Protein AF-A0AAV5R454-F1 (afdb_monomer_lite)

Radius of gyration: 36.08 Å; chains: 1; bounding box: 56×57×109 Å

Organism: Pichia kluyveri (NCBI:txid36015)

InterPro domains:
  IPR019189 Large ribosomal subunit protein mL41 [PF09809] (35-129)
  IPR019189 Large ribosomal subunit protein mL41 [PTHR21338] (29-99)

Secondary structure (DSSP, 8-state):
------------TTTTSSSTT--S-----SSSS-S---------TTSS-TT-----S---SSEE-TTSPEEP-GGGS---PPPS----S--SS--TTSPPP----TTSS-TT-HHHHHHHHHHHHHH-S------------

pLDDT: mean 87.02, std 16.36, range [26.8, 97.81]

Structure (mmCIF, N/CA/C/O backbone):
data_AF-A0AAV5R454-F1
#
_entry.id   AF-A0AAV5R454-F1
#
loop_
_atom_site.group_PDB
_atom_site.id
_atom_site.type_symbol
_atom_site.label_atom_id
_atom_site.label_alt_id
_atom_site.label_comp_id
_atom_site.label_asym_id
_atom_site.label_entity_id
_atom_site.label_seq_id
_atom_site.pdbx_PDB_ins_code
_atom_site.Cartn_x
_atom_site.Cartn_y
_atom_site.Cartn_z
_atom_site.occupancy
_atom_site.B_iso_or_equiv
_atom_site.auth_seq_id
_atom_site.auth_comp_id
_atom_site.auth_asym_id
_atom_site.auth_atom_id
_atom_site.pdbx_PDB_model_num
ATOM 1 N N . MET A 1 1 ? -8.915 22.438 -71.520 1.00 47.12 1 MET A N 1
ATOM 2 C CA . MET A 1 1 ? -8.268 21.588 -70.496 1.00 47.12 1 MET A CA 1
ATOM 3 C C . MET A 1 1 ? -7.492 22.507 -69.566 1.00 47.12 1 MET A C 1
ATOM 5 O O . MET A 1 1 ? -6.491 23.062 -69.993 1.00 47.12 1 MET A O 1
ATOM 9 N N . ASN A 1 2 ? -7.999 22.762 -68.356 1.00 47.75 2 ASN A N 1
ATOM 10 C CA . ASN A 1 2 ? -7.338 23.656 -67.401 1.00 47.75 2 ASN A CA 1
ATOM 11 C C . ASN A 1 2 ? -6.203 22.910 -66.694 1.00 47.75 2 ASN A C 1
ATOM 13 O O . ASN A 1 2 ? -6.445 21.946 -65.972 1.00 47.75 2 ASN A O 1
ATOM 17 N N . THR A 1 3 ? -4.970 23.362 -66.900 1.00 53.91 3 THR A N 1
ATOM 18 C CA . THR A 1 3 ? -3.789 22.878 -66.185 1.00 53.91 3 THR A CA 1
ATOM 19 C C . THR A 1 3 ? -3.797 23.441 -64.766 1.00 53.91 3 THR A C 1
ATOM 21 O O . THR A 1 3 ? 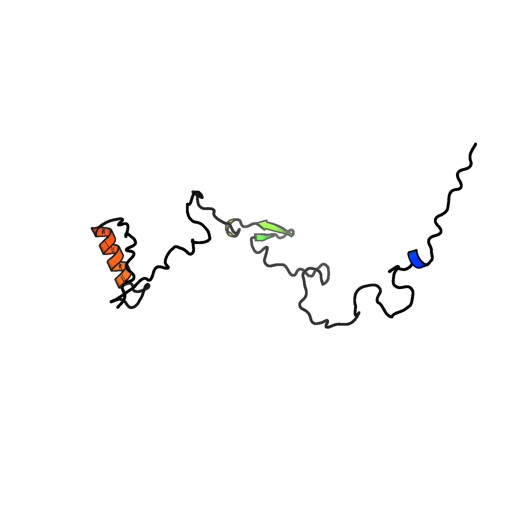-3.547 24.628 -64.555 1.00 53.91 3 THR A O 1
ATOM 24 N N . VAL A 1 4 ? -4.107 22.596 -63.783 1.00 60.06 4 VAL A N 1
ATOM 25 C CA . VAL A 1 4 ? -3.977 22.935 -62.363 1.00 60.06 4 VAL A CA 1
ATOM 26 C C . VAL A 1 4 ? -2.487 23.058 -62.049 1.00 60.06 4 VAL A C 1
ATOM 28 O O . VAL A 1 4 ? -1.762 22.066 -62.045 1.00 60.06 4 VAL A O 1
ATOM 31 N N . ALA A 1 5 ? -2.014 24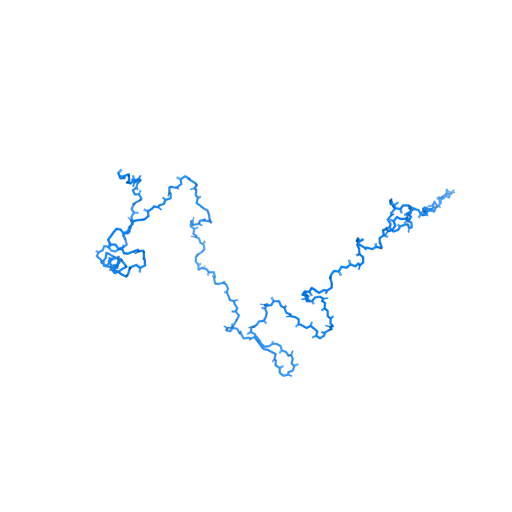.281 -61.811 1.00 63.97 5 ALA A N 1
ATOM 32 C CA . ALA A 1 5 ? -0.660 24.514 -61.330 1.00 63.97 5 ALA A CA 1
ATOM 33 C C . ALA A 1 5 ? -0.525 23.905 -59.927 1.00 63.97 5 ALA A C 1
ATOM 35 O O . ALA A 1 5 ? -1.077 24.426 -58.954 1.00 63.97 5 ALA A O 1
ATOM 36 N N . VAL A 1 6 ? 0.198 22.789 -59.824 1.00 63.59 6 VAL A N 1
ATOM 37 C CA . VAL A 1 6 ? 0.586 22.196 -58.543 1.00 63.59 6 VAL A CA 1
ATOM 38 C C . VAL A 1 6 ? 1.509 23.196 -57.850 1.00 63.59 6 VAL A C 1
ATOM 40 O O . VAL A 1 6 ? 2.687 23.318 -58.181 1.00 63.59 6 VAL A O 1
ATOM 43 N N . ARG A 1 7 ? 0.970 23.975 -56.907 1.00 59.34 7 ARG A N 1
ATOM 44 C CA . ARG A 1 7 ? 1.789 24.828 -56.044 1.00 59.34 7 ARG A CA 1
ATOM 45 C C . ARG A 1 7 ? 2.565 23.908 -55.115 1.00 59.34 7 ARG A C 1
ATOM 47 O O . ARG A 1 7 ? 2.027 23.431 -54.119 1.00 59.34 7 ARG A O 1
ATOM 54 N N . HIS A 1 8 ? 3.827 23.651 -55.438 1.00 56.84 8 HIS A N 1
ATOM 55 C CA . HIS A 1 8 ? 4.759 23.111 -54.463 1.00 56.84 8 HIS A CA 1
ATOM 56 C C . HIS A 1 8 ? 4.788 24.093 -53.287 1.00 56.84 8 HIS A C 1
ATOM 58 O O . HIS A 1 8 ? 5.254 25.228 -53.422 1.00 56.84 8 HIS A O 1
ATOM 64 N N . PHE A 1 9 ? 4.215 23.694 -52.149 1.00 61.44 9 PHE A N 1
ATOM 65 C CA . PHE A 1 9 ? 4.430 24.375 -50.881 1.00 61.44 9 PHE A CA 1
ATOM 66 C C . PHE A 1 9 ? 5.925 24.266 -50.599 1.00 61.44 9 PHE A C 1
ATOM 68 O O . PHE A 1 9 ? 6.406 23.246 -50.114 1.00 61.44 9 PHE A O 1
ATOM 75 N N . HIS A 1 10 ? 6.676 25.290 -50.994 1.00 58.34 10 HIS A N 1
ATOM 76 C CA . HIS A 1 10 ? 8.080 25.403 -50.658 1.00 58.34 10 HIS A CA 1
ATOM 77 C C . HIS A 1 10 ? 8.120 25.506 -49.136 1.00 58.34 10 HIS A C 1
ATOM 79 O O . HIS A 1 10 ? 7.691 26.512 -48.570 1.00 58.34 10 HIS A O 1
ATOM 85 N N . SER A 1 11 ? 8.544 24.432 -48.469 1.00 66.94 11 SER A N 1
ATOM 86 C CA . SER A 1 11 ? 8.798 24.427 -47.035 1.00 66.94 11 SER A CA 1
ATOM 87 C C . SER A 1 11 ? 9.740 25.588 -46.745 1.00 66.94 11 SER A C 1
ATOM 89 O O . SER A 1 11 ? 10.906 25.558 -47.144 1.00 66.94 11 SER A O 1
ATOM 91 N N . THR A 1 12 ? 9.232 26.652 -46.124 1.00 73.50 12 THR A N 1
ATOM 92 C CA . THR A 1 12 ? 10.075 27.787 -45.754 1.00 73.50 12 THR A CA 1
ATOM 93 C C . THR A 1 12 ? 11.168 27.264 -44.821 1.00 73.50 12 THR A C 1
ATOM 95 O O . THR A 1 12 ? 10.913 26.331 -44.050 1.00 73.50 12 THR A O 1
ATOM 98 N N . PRO A 1 13 ? 12.386 27.828 -44.835 1.00 76.44 13 PRO A N 1
ATOM 99 C CA . PRO A 1 13 ? 13.473 27.357 -43.972 1.00 76.44 13 PRO A CA 1
ATOM 100 C C . PRO A 1 13 ? 13.076 27.332 -42.484 1.00 76.44 13 PRO A C 1
ATOM 102 O O . PRO A 1 13 ? 13.593 26.528 -41.715 1.00 76.44 13 PRO A O 1
ATOM 105 N N . GLN A 1 14 ? 12.084 28.139 -42.091 1.00 80.00 14 GLN A N 1
ATOM 106 C CA . GLN A 1 14 ? 11.481 28.139 -40.761 1.00 80.00 14 GLN A CA 1
ATOM 107 C C . GLN A 1 14 ? 10.748 26.832 -40.397 1.00 80.00 14 GLN A C 1
ATOM 109 O O . GLN A 1 14 ? 10.766 26.436 -39.235 1.00 80.00 14 GLN A O 1
ATOM 114 N N . THR A 1 15 ? 10.134 26.138 -41.361 1.00 80.25 15 THR A N 1
ATOM 115 C CA . THR A 1 15 ? 9.449 24.846 -41.132 1.00 80.25 15 THR A CA 1
ATOM 116 C C . THR A 1 15 ? 10.416 23.681 -40.924 1.00 80.25 15 THR A C 1
ATOM 118 O O . THR A 1 15 ? 10.052 22.689 -40.300 1.00 80.25 15 THR A O 1
ATOM 121 N N . LEU A 1 16 ? 11.663 23.821 -41.389 1.00 85.00 16 LEU A N 1
ATOM 122 C CA . LEU A 1 16 ? 12.740 22.853 -41.159 1.00 85.00 16 LEU A CA 1
ATOM 123 C C . LEU A 1 16 ? 13.391 23.019 -39.776 1.00 85.00 16 LEU A C 1
ATOM 125 O O . LEU A 1 16 ? 14.136 22.144 -39.328 1.00 85.00 16 LEU A O 1
ATOM 129 N N . LEU A 1 17 ? 13.126 24.131 -39.078 1.00 89.69 17 LEU A N 1
ATOM 130 C CA . LEU A 1 17 ? 13.608 24.329 -37.716 1.00 89.69 17 LEU A CA 1
ATOM 131 C C . LEU A 1 17 ? 12.894 23.365 -36.774 1.00 89.69 17 LEU A C 1
ATOM 133 O O . LEU A 1 17 ? 11.670 23.253 -36.772 1.00 89.69 17 LEU A O 1
ATOM 137 N N . ARG A 1 18 ? 13.655 22.746 -35.866 1.00 88.38 18 ARG A N 1
ATOM 138 C CA . ARG A 1 18 ? 13.084 21.856 -34.847 1.00 88.38 18 ARG A CA 1
ATOM 139 C C . ARG A 1 18 ? 12.013 22.536 -33.987 1.00 88.38 18 ARG A C 1
ATOM 141 O O . ARG A 1 18 ? 11.109 21.877 -33.480 1.00 88.38 18 ARG A O 1
ATOM 148 N N . ARG A 1 19 ? 12.163 23.842 -33.773 1.00 91.56 19 ARG A N 1
ATOM 149 C CA . ARG A 1 19 ? 11.207 24.706 -33.080 1.00 91.56 19 ARG A CA 1
ATOM 150 C C . ARG A 1 19 ? 10.981 25.936 -33.963 1.00 91.56 19 ARG A C 1
ATOM 152 O O . ARG A 1 19 ? 11.856 26.799 -33.984 1.00 91.56 19 ARG A O 1
ATOM 159 N N . PRO A 1 20 ? 9.846 26.035 -34.678 1.00 91.19 20 PRO A N 1
ATOM 160 C CA . PRO A 1 20 ? 9.608 27.097 -35.664 1.00 91.19 20 PRO A CA 1
ATOM 161 C C . PRO A 1 20 ? 9.650 28.532 -35.114 1.00 91.19 20 PRO A C 1
ATOM 163 O O . PRO A 1 20 ? 9.859 29.478 -35.868 1.00 91.19 20 PRO A O 1
ATOM 166 N N . TRP A 1 21 ? 9.466 28.708 -33.802 1.00 90.69 21 TRP A N 1
ATOM 167 C CA . TRP A 1 21 ? 9.545 29.999 -33.102 1.00 90.69 21 TRP A CA 1
ATOM 168 C C . TRP A 1 21 ? 10.959 30.361 -32.614 1.00 90.69 21 TRP A C 1
ATOM 170 O O . TRP A 1 21 ? 11.165 31.442 -32.068 1.00 90.69 21 TRP A O 1
ATOM 180 N N . LYS A 1 22 ? 11.943 29.468 -32.772 1.00 91.00 22 LYS A N 1
ATOM 181 C CA . LYS A 1 22 ? 13.350 29.707 -32.425 1.00 91.00 22 LYS A CA 1
ATOM 182 C C . LYS A 1 22 ? 14.171 29.808 -33.702 1.00 91.00 22 LYS A C 1
ATOM 184 O O . LYS A 1 22 ? 14.690 28.815 -34.200 1.00 91.00 22 LYS A O 1
ATOM 189 N N . THR A 1 23 ? 14.254 31.022 -34.233 1.00 90.88 23 THR A N 1
ATOM 190 C CA . THR A 1 23 ? 14.875 31.318 -35.532 1.00 90.88 23 THR A CA 1
ATOM 191 C C . THR A 1 23 ? 16.383 31.576 -35.462 1.00 90.88 23 THR A C 1
ATOM 193 O O . THR A 1 23 ? 17.041 31.586 -36.497 1.00 90.88 23 THR A O 1
ATOM 196 N N . TYR A 1 24 ? 16.953 31.742 -34.265 1.00 91.69 24 TYR A N 1
ATOM 197 C CA . TYR A 1 24 ? 18.378 31.998 -34.038 1.00 91.69 24 TYR A CA 1
ATOM 198 C C . TYR A 1 24 ? 18.973 31.019 -33.013 1.00 91.69 24 TYR A C 1
ATOM 200 O O . TYR A 1 24 ? 18.249 30.384 -32.244 1.00 91.69 24 TYR A O 1
ATOM 208 N N . LYS A 1 25 ? 20.307 30.881 -32.996 1.00 92.31 25 LYS A N 1
ATOM 209 C CA . LYS A 1 25 ? 21.017 30.037 -32.022 1.00 92.31 25 LYS A CA 1
ATOM 210 C C . LYS A 1 25 ? 21.038 30.725 -30.655 1.00 92.31 25 LYS A C 1
ATOM 212 O O . LYS A 1 25 ? 21.793 31.668 -30.455 1.00 92.31 25 LYS A O 1
ATOM 217 N N . ASP A 1 26 ? 20.243 30.227 -29.718 1.00 92.62 26 ASP A N 1
ATOM 218 C CA . ASP A 1 26 ? 20.079 30.776 -28.363 1.00 92.62 26 ASP A CA 1
ATOM 219 C C . ASP A 1 26 ? 20.652 29.867 -27.258 1.00 92.62 26 ASP A C 1
ATOM 221 O O . ASP A 1 26 ? 20.392 30.071 -26.076 1.00 92.62 26 ASP A O 1
ATOM 225 N N . GLY A 1 27 ? 21.402 28.827 -27.636 1.00 92.56 27 GLY A N 1
ATOM 226 C CA . GLY A 1 27 ? 21.938 27.830 -26.705 1.00 92.56 27 GLY A CA 1
ATOM 227 C C . GLY A 1 27 ? 20.907 26.806 -26.213 1.00 92.56 27 GLY A C 1
ATOM 228 O O . GLY A 1 27 ? 21.259 25.943 -25.405 1.00 92.56 27 GLY A O 1
ATOM 229 N N . THR A 1 28 ? 19.658 26.846 -26.702 1.00 94.19 28 THR A N 1
ATOM 230 C CA . THR A 1 28 ? 18.657 25.834 -26.345 1.00 94.19 28 THR A CA 1
ATOM 231 C C . THR A 1 28 ? 19.093 24.441 -26.779 1.00 94.19 28 THR A C 1
ATOM 233 O O . THR A 1 28 ? 19.605 24.203 -27.876 1.00 94.19 28 THR A O 1
ATOM 236 N N . LEU A 1 29 ? 18.883 23.480 -25.883 1.00 95.00 29 LEU A N 1
ATOM 237 C CA . LEU A 1 29 ? 19.209 22.092 -26.151 1.00 95.00 29 LEU A CA 1
ATOM 238 C C . LEU A 1 29 ? 18.227 21.475 -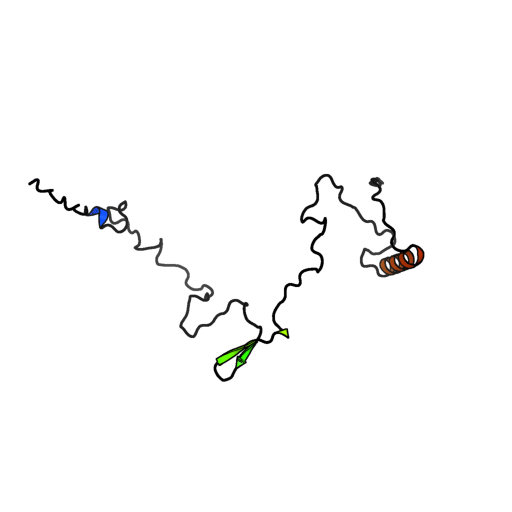27.147 1.00 95.00 29 LEU A C 1
ATOM 240 O O . LEU A 1 29 ? 17.090 21.919 -27.325 1.00 95.00 29 LEU A O 1
ATOM 244 N N . PHE A 1 30 ? 18.658 20.360 -27.739 1.00 94.69 30 PHE A N 1
ATOM 245 C CA . PHE A 1 30 ? 17.787 19.482 -28.509 1.00 94.69 30 PHE A CA 1
ATOM 246 C C . PHE A 1 30 ? 16.531 19.168 -27.647 1.00 94.69 30 PHE A C 1
ATOM 248 O O . PHE A 1 30 ? 15.415 19.576 -27.987 1.00 94.69 30 PHE A O 1
ATOM 255 N N . TYR A 1 31 ? 16.707 18.578 -26.463 1.00 95.25 31 TYR A N 1
ATOM 256 C CA . TYR A 1 31 ? 15.650 18.384 -25.462 1.00 95.25 31 TYR A CA 1
ATOM 257 C C . TYR A 1 31 ? 16.137 18.778 -24.061 1.00 95.25 31 TYR A C 1
ATOM 259 O O . TYR A 1 31 ? 17.341 18.783 -23.806 1.00 95.25 31 TYR A O 1
ATOM 267 N N . GLY A 1 32 ? 15.197 19.059 -23.156 1.00 95.12 32 GLY A N 1
ATOM 268 C CA . GLY A 1 32 ? 15.497 19.435 -21.773 1.00 95.12 32 GLY A CA 1
ATOM 269 C C . GLY A 1 32 ? 16.058 20.852 -21.626 1.00 95.12 32 GLY A C 1
ATOM 270 O O . GLY A 1 32 ? 16.061 21.637 -22.572 1.00 95.12 32 GLY A O 1
ATOM 271 N N . GLN A 1 33 ? 16.508 21.172 -20.413 1.00 95.94 33 GLN A N 1
ATOM 272 C CA . GLN A 1 33 ? 17.044 22.492 -20.049 1.00 95.94 33 GLN A CA 1
ATOM 273 C C . GLN A 1 33 ? 18.551 22.455 -19.759 1.00 95.94 33 GLN A C 1
ATOM 275 O O . GLN A 1 33 ? 19.281 23.335 -20.196 1.00 95.94 33 GLN A O 1
ATOM 280 N N . SER A 1 34 ? 19.033 21.409 -19.081 1.00 96.81 34 SER A N 1
ATOM 281 C CA . SER A 1 34 ? 20.452 21.180 -18.793 1.00 96.81 34 SER A CA 1
ATOM 282 C C . SER A 1 34 ? 20.829 19.740 -19.136 1.00 96.81 34 SER A C 1
ATOM 284 O O . SER A 1 34 ? 20.032 18.822 -18.943 1.00 96.81 34 SER A O 1
ATOM 286 N N . LYS A 1 35 ? 22.057 19.534 -19.627 1.00 96.06 35 LYS A N 1
ATOM 287 C CA . LYS A 1 35 ? 22.627 18.191 -19.841 1.00 96.06 35 LYS A CA 1
ATOM 288 C C . LYS A 1 35 ? 23.227 17.594 -18.563 1.00 96.06 35 LYS A C 1
ATOM 290 O O . LYS A 1 35 ? 23.430 16.385 -18.497 1.00 96.06 35 LYS A O 1
ATOM 295 N N . ALA A 1 36 ? 23.553 18.434 -17.581 1.00 96.62 36 ALA A N 1
ATOM 296 C CA . ALA A 1 36 ? 24.229 18.045 -16.349 1.00 96.62 36 ALA A CA 1
ATOM 297 C C . ALA A 1 36 ? 23.276 18.096 -15.145 1.00 96.62 36 ALA A C 1
ATOM 299 O O . ALA A 1 36 ? 22.345 18.899 -15.107 1.00 96.62 36 ALA A O 1
ATOM 300 N N . GLY A 1 37 ? 23.540 17.244 -14.156 1.00 96.81 37 GLY A N 1
ATOM 301 C CA . GLY A 1 37 ? 22.787 17.136 -12.908 1.00 96.81 37 GLY A CA 1
ATOM 302 C C . GLY A 1 37 ? 23.390 16.065 -11.995 1.00 96.81 37 GLY A C 1
ATOM 303 O O . GLY A 1 37 ? 24.340 15.376 -12.382 1.00 96.81 37 GLY A O 1
ATOM 304 N N . ASN A 1 38 ? 22.848 15.913 -10.784 1.00 97.50 38 ASN A N 1
ATOM 305 C CA . ASN A 1 38 ? 23.301 14.880 -9.852 1.00 97.50 38 ASN A CA 1
ATOM 306 C C . ASN A 1 38 ? 22.997 13.475 -10.404 1.00 97.50 38 ASN A C 1
ATOM 308 O O . ASN A 1 38 ? 21.857 13.160 -10.736 1.00 97.50 38 ASN A O 1
ATOM 312 N N . LYS A 1 39 ? 24.022 12.619 -10.471 1.00 97.06 39 LYS A N 1
ATOM 313 C CA . LYS A 1 39 ? 23.912 11.236 -10.962 1.00 97.06 39 LYS A CA 1
ATOM 314 C C . LYS A 1 39 ? 23.710 10.203 -9.846 1.00 97.06 39 LYS A C 1
ATOM 316 O O . LYS A 1 39 ? 23.369 9.061 -10.137 1.00 97.06 39 LYS A O 1
ATOM 321 N N . ARG A 1 40 ? 23.916 10.577 -8.577 1.00 97.06 40 ARG A N 1
ATOM 322 C CA . ARG A 1 40 ? 23.803 9.688 -7.405 1.00 97.06 40 ARG A CA 1
ATOM 323 C C . ARG A 1 40 ? 22.361 9.653 -6.898 1.00 97.06 40 ARG A C 1
ATOM 325 O O . ARG A 1 40 ? 22.060 10.157 -5.820 1.00 97.06 40 ARG A O 1
ATOM 332 N N . LEU A 1 41 ? 21.474 9.086 -7.709 1.00 97.19 41 LEU A N 1
ATOM 333 C CA . LEU A 1 41 ? 20.057 8.892 -7.398 1.00 97.19 41 LEU A CA 1
ATOM 334 C C . LEU A 1 41 ? 19.742 7.390 -7.293 1.00 97.19 41 LEU A C 1
ATOM 336 O O . LEU A 1 41 ? 20.406 6.586 -7.952 1.00 97.19 41 LEU A O 1
ATOM 340 N N . PRO A 1 42 ? 18.746 6.982 -6.487 1.00 97.38 42 PRO A N 1
ATOM 341 C CA . PRO A 1 42 ? 18.353 5.581 -6.400 1.00 97.38 42 PRO A CA 1
ATOM 342 C C . PRO A 1 42 ? 17.840 5.082 -7.754 1.00 97.38 42 PRO A C 1
ATOM 344 O O . PRO A 1 42 ? 16.980 5.708 -8.374 1.00 97.38 42 PRO A O 1
ATOM 347 N N . LEU A 1 43 ? 18.337 3.925 -8.195 1.00 97.38 43 LEU A N 1
ATOM 348 C CA . LEU A 1 43 ? 17.938 3.344 -9.476 1.00 97.38 43 LEU A CA 1
ATOM 349 C C . LEU A 1 43 ? 16.455 2.958 -9.475 1.00 97.38 43 LEU A C 1
ATOM 351 O O . LEU A 1 43 ? 15.941 2.428 -8.490 1.00 97.38 43 LEU A O 1
ATOM 355 N N . SER A 1 44 ? 15.766 3.184 -10.588 1.00 97.25 44 SER A N 1
ATOM 356 C CA . SER A 1 44 ? 14.396 2.725 -10.850 1.00 97.25 44 SER A CA 1
ATOM 357 C C . SER A 1 44 ? 14.385 1.427 -11.666 1.00 97.25 44 SER A C 1
ATOM 359 O O . SER A 1 44 ? 15.422 0.969 -12.134 1.00 97.25 44 SER A O 1
ATOM 361 N N . THR A 1 45 ? 13.203 0.845 -11.887 1.00 97.81 45 THR A N 1
ATOM 362 C CA . THR A 1 45 ? 13.033 -0.358 -12.728 1.00 97.81 45 THR A CA 1
ATOM 363 C C . THR A 1 45 ? 13.350 -0.131 -14.210 1.00 97.81 45 THR A C 1
ATOM 365 O O . THR A 1 45 ? 13.414 -1.095 -14.963 1.00 97.81 45 THR A O 1
ATOM 368 N N . LYS A 1 46 ? 13.507 1.124 -14.652 1.00 96.88 46 LYS A N 1
ATOM 369 C CA . LYS A 1 46 ? 13.754 1.496 -16.058 1.00 96.88 46 LYS A CA 1
ATOM 370 C C . LYS A 1 46 ? 15.227 1.756 -16.374 1.00 96.88 46 LYS A C 1
ATOM 372 O O . LYS A 1 46 ? 15.557 2.104 -17.501 1.00 96.88 46 LYS A O 1
ATOM 377 N N . GLN A 1 47 ? 16.093 1.646 -15.376 1.00 97.56 47 GLN A N 1
ATOM 378 C CA . GLN A 1 47 ? 17.531 1.863 -15.496 1.00 97.56 47 GLN A CA 1
ATOM 379 C C . GLN A 1 47 ? 18.271 0.526 -15.371 1.00 97.56 47 GLN A C 1
ATOM 381 O O . GLN A 1 47 ? 17.673 -0.478 -15.000 1.00 97.56 47 GLN A O 1
ATOM 386 N N . GLY A 1 48 ? 19.579 0.523 -15.632 1.00 96.31 48 GLY A N 1
ATOM 387 C CA . GLY A 1 48 ? 20.410 -0.678 -15.531 1.00 96.31 48 GLY A CA 1
ATOM 388 C C . GLY A 1 48 ? 20.402 -1.539 -16.796 1.00 96.31 48 GLY A C 1
ATOM 389 O O . GLY A 1 48 ? 19.880 -1.147 -17.837 1.00 96.31 48 GLY A O 1
ATOM 390 N N . ASN A 1 49 ? 21.052 -2.700 -16.709 1.00 97.75 49 ASN A N 1
ATOM 391 C CA . ASN A 1 49 ? 21.155 -3.668 -17.802 1.00 97.75 49 ASN A CA 1
ATOM 392 C C . ASN A 1 49 ? 19.984 -4.673 -17.763 1.00 97.75 49 ASN A C 1
ATOM 394 O O . ASN A 1 49 ? 19.209 -4.698 -16.812 1.00 97.75 49 ASN A O 1
ATOM 398 N N . LYS A 1 50 ? 19.875 -5.546 -18.770 1.00 97.44 50 LYS A N 1
ATOM 399 C CA . LYS A 1 50 ? 18.833 -6.580 -18.901 1.00 97.44 50 LYS A CA 1
ATOM 400 C C . LYS A 1 50 ? 18.716 -7.512 -17.686 1.00 97.44 50 LYS A C 1
ATOM 402 O O . LYS A 1 50 ? 17.640 -8.033 -17.431 1.00 97.44 50 LYS A O 1
ATOM 407 N N . ASN A 1 51 ? 19.801 -7.718 -16.940 1.00 96.50 51 ASN A N 1
ATOM 408 C CA . ASN A 1 51 ? 19.830 -8.542 -15.728 1.00 96.50 51 ASN A CA 1
ATOM 409 C C . ASN A 1 51 ? 19.490 -7.766 -14.441 1.00 96.50 51 ASN A C 1
ATOM 411 O O . ASN A 1 51 ? 19.393 -8.367 -13.373 1.00 96.50 51 ASN A O 1
ATOM 415 N N . PHE A 1 52 ? 19.314 -6.444 -14.513 1.00 97.81 52 PHE A N 1
ATOM 416 C CA . PHE A 1 52 ? 18.925 -5.643 -13.362 1.00 97.81 52 PHE A CA 1
ATOM 417 C C . PHE A 1 52 ? 17.417 -5.751 -13.138 1.00 97.81 52 PHE A C 1
ATOM 419 O O . PHE A 1 52 ? 16.614 -5.023 -13.722 1.00 97.81 52 PHE A O 1
ATOM 426 N N . TYR A 1 53 ? 17.031 -6.661 -12.251 1.00 95.38 53 TYR A N 1
ATOM 427 C CA . TYR A 1 53 ? 15.651 -6.811 -11.815 1.00 95.38 53 TYR A CA 1
ATOM 428 C C . TYR A 1 53 ? 15.469 -6.220 -10.414 1.00 95.38 53 TYR A C 1
ATOM 430 O O . TYR A 1 53 ? 15.823 -6.833 -9.411 1.00 95.38 53 TYR A O 1
ATOM 438 N N . LYS A 1 54 ? 14.918 -5.002 -10.338 1.00 97.38 54 LYS A N 1
ATOM 439 C CA . LYS A 1 54 ? 14.693 -4.311 -9.055 1.00 97.38 54 LYS A CA 1
ATOM 440 C C . LYS A 1 54 ? 13.435 -4.790 -8.316 1.00 97.38 54 LYS A C 1
ATOM 442 O O . LYS A 1 54 ? 13.445 -4.921 -7.097 1.00 97.38 54 LYS A O 1
ATOM 447 N N . GLY A 1 55 ? 12.336 -4.992 -9.045 1.00 96.62 55 GLY A N 1
ATOM 448 C CA . GLY A 1 55 ? 11.011 -5.268 -8.478 1.00 96.62 55 GLY A CA 1
ATOM 449 C C . GLY A 1 55 ? 10.296 -4.045 -7.869 1.00 96.62 55 GLY A C 1
ATOM 450 O O . GLY A 1 55 ? 10.851 -2.951 -7.747 1.00 96.62 55 GLY A O 1
ATOM 451 N N . THR A 1 56 ? 9.022 -4.237 -7.507 1.00 97.31 56 THR A N 1
ATOM 452 C CA . THR A 1 56 ? 8.092 -3.186 -7.026 1.00 97.31 56 THR A CA 1
ATOM 453 C C . THR A 1 56 ? 7.277 -3.609 -5.799 1.00 97.31 56 THR A C 1
ATOM 455 O O . THR A 1 56 ? 6.245 -3.016 -5.508 1.00 97.31 56 THR A O 1
ATOM 458 N N . ARG A 1 57 ? 7.725 -4.642 -5.067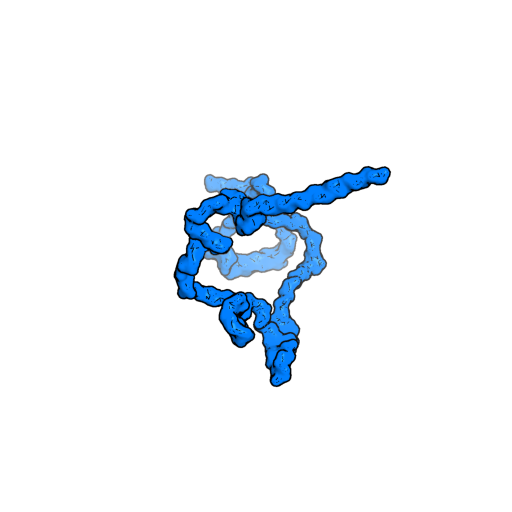 1.00 96.31 57 ARG A N 1
ATOM 459 C CA . ARG A 1 57 ? 6.987 -5.268 -3.942 1.00 96.31 57 ARG A CA 1
ATOM 460 C C . ARG A 1 57 ? 5.630 -5.874 -4.333 1.00 96.31 57 ARG A C 1
ATOM 462 O O . ARG A 1 57 ? 4.775 -6.108 -3.483 1.00 96.31 57 ARG A O 1
ATOM 469 N N . SER A 1 58 ? 5.438 -6.141 -5.621 1.00 93.62 58 SER A N 1
ATOM 470 C CA . SER A 1 58 ? 4.184 -6.676 -6.151 1.00 93.62 58 SER A CA 1
ATOM 471 C C . SER A 1 58 ? 4.082 -8.194 -5.987 1.00 93.62 58 SER A C 1
ATOM 473 O O . SER A 1 58 ? 3.016 -8.687 -5.628 1.00 93.62 58 SER A O 1
ATOM 475 N N . SER A 1 59 ? 5.190 -8.920 -6.174 1.00 90.12 59 SER A N 1
ATOM 476 C CA . SER A 1 59 ? 5.186 -10.384 -6.283 1.00 90.12 59 SER A CA 1
ATOM 477 C C . SER A 1 59 ? 6.134 -11.026 -5.269 1.00 90.12 59 SER A C 1
ATOM 479 O O . SER A 1 59 ? 7.340 -11.089 -5.483 1.00 90.12 59 SER A O 1
ATOM 481 N N . GLY A 1 60 ? 5.565 -11.499 -4.161 1.00 91.69 60 GLY A N 1
ATOM 482 C CA . GLY A 1 60 ? 6.206 -12.345 -3.142 1.00 91.69 60 GLY A CA 1
ATOM 483 C C . GLY A 1 60 ? 5.282 -13.501 -2.752 1.00 91.69 60 GLY A C 1
ATOM 484 O O . GLY A 1 60 ? 5.114 -13.804 -1.570 1.00 91.69 60 GLY A O 1
ATOM 485 N N . ILE A 1 61 ? 4.590 -14.036 -3.760 1.00 97.44 61 ILE A N 1
ATOM 486 C CA . ILE A 1 61 ? 3.416 -14.902 -3.620 1.00 97.44 61 ILE A CA 1
ATOM 487 C C . ILE A 1 61 ? 3.810 -16.371 -3.764 1.00 97.44 61 ILE A C 1
ATOM 489 O O . ILE A 1 61 ? 3.497 -17.180 -2.902 1.00 97.44 61 ILE A O 1
ATOM 493 N N . GLY A 1 62 ? 4.517 -16.699 -4.840 1.00 96.12 62 GLY A N 1
ATOM 494 C CA . GLY A 1 62 ? 4.987 -18.034 -5.181 1.00 96.12 62 GLY A CA 1
ATOM 495 C C . GLY A 1 62 ? 6.508 -18.115 -5.282 1.00 96.12 62 GLY A C 1
ATOM 496 O O . GLY A 1 62 ? 7.226 -17.334 -4.651 1.00 96.12 62 GLY A O 1
ATOM 497 N N . HIS A 1 63 ? 6.989 -19.040 -6.106 1.00 96.19 63 HIS A N 1
ATOM 498 C CA . HIS A 1 63 ? 8.413 -19.278 -6.338 1.00 96.19 63 HIS A CA 1
ATOM 499 C C . HIS A 1 63 ? 8.691 -19.613 -7.808 1.00 96.19 63 HIS A C 1
ATOM 501 O O . HIS A 1 63 ? 7.793 -20.019 -8.537 1.00 96.19 63 HIS A O 1
ATOM 507 N N . LEU A 1 64 ? 9.932 -19.402 -8.250 1.00 97.00 64 LEU A N 1
ATOM 508 C CA . LEU A 1 64 ? 10.410 -19.906 -9.538 1.00 97.00 64 LEU A CA 1
ATOM 509 C C . LEU A 1 64 ? 10.816 -21.370 -9.363 1.00 97.00 64 LEU A C 1
ATOM 511 O O . LEU A 1 64 ? 11.533 -21.688 -8.413 1.00 97.00 64 LEU A O 1
ATOM 515 N N . ASN A 1 65 ? 10.390 -22.237 -10.272 1.00 96.69 65 ASN A N 1
ATOM 516 C CA . ASN A 1 65 ? 10.863 -23.613 -10.325 1.00 96.69 65 ASN A CA 1
ATOM 517 C C . ASN A 1 65 ? 12.204 -23.722 -11.070 1.00 96.69 65 ASN A C 1
ATOM 519 O O . ASN A 1 65 ? 12.703 -22.750 -11.641 1.00 96.69 65 ASN A O 1
ATOM 523 N N . ASN A 1 66 ? 12.786 -24.924 -11.089 1.00 96.56 66 ASN A N 1
ATOM 524 C CA . ASN A 1 66 ? 14.111 -25.174 -11.672 1.00 96.56 66 ASN A CA 1
ATOM 525 C C . ASN A 1 66 ? 14.206 -24.852 -13.177 1.00 96.56 66 ASN A C 1
ATOM 527 O O . ASN A 1 66 ? 15.304 -24.642 -13.683 1.00 96.56 66 ASN A O 1
ATOM 531 N N . VAL A 1 67 ? 13.074 -24.800 -13.887 1.00 97.25 67 VAL A N 1
ATOM 532 C CA . VAL A 1 67 ? 12.999 -24.491 -15.327 1.00 97.25 67 VAL A CA 1
ATOM 533 C C . VAL A 1 67 ? 12.714 -22.996 -15.567 1.00 97.25 67 VAL A C 1
ATOM 535 O O . VAL A 1 67 ? 12.692 -22.532 -16.702 1.00 97.25 67 VAL A O 1
ATOM 538 N N . GLY A 1 68 ? 12.519 -22.208 -14.503 1.00 94.62 68 GLY A N 1
ATOM 539 C CA . GLY A 1 68 ? 12.258 -20.769 -14.580 1.00 94.62 68 GLY A CA 1
ATOM 540 C C . GLY A 1 68 ? 10.787 -20.396 -14.784 1.00 94.62 68 GLY A C 1
ATOM 541 O O . GLY A 1 68 ? 10.494 -19.241 -15.089 1.00 94.62 68 GLY A O 1
ATOM 542 N N . THR A 1 69 ? 9.855 -21.336 -14.602 1.00 97.19 69 THR A N 1
ATOM 543 C CA . THR A 1 69 ? 8.412 -21.036 -14.557 1.00 97.19 69 THR A CA 1
ATOM 544 C C . THR A 1 69 ? 8.017 -20.605 -13.145 1.00 97.19 69 THR A C 1
ATOM 546 O O . THR A 1 69 ? 8.626 -21.035 -12.167 1.00 97.19 69 THR A O 1
ATOM 549 N N . TYR A 1 70 ? 7.034 -19.710 -13.027 1.00 97.31 70 TYR A N 1
ATOM 550 C CA . TYR A 1 70 ? 6.581 -19.192 -11.737 1.00 97.31 70 TYR A CA 1
ATOM 551 C C . TYR A 1 70 ? 5.362 -19.960 -11.222 1.00 97.31 70 TYR A C 1
ATOM 553 O O . TYR A 1 70 ? 4.282 -19.862 -11.805 1.00 97.31 70 TYR A O 1
ATOM 561 N N . ASP A 1 71 ? 5.522 -20.642 -10.091 1.00 97.56 71 ASP A N 1
ATOM 562 C CA . ASP A 1 71 ? 4.480 -21.441 -9.451 1.00 97.56 71 ASP A CA 1
ATOM 563 C C . ASP A 1 71 ? 3.856 -20.657 -8.286 1.00 97.56 71 ASP A C 1
ATOM 565 O O . ASP A 1 71 ? 4.523 -20.304 -7.303 1.00 97.56 71 ASP A O 1
ATOM 569 N N . ILE A 1 72 ? 2.559 -20.353 -8.400 1.00 97.81 72 ILE A N 1
ATOM 570 C CA . ILE A 1 72 ? 1.807 -19.528 -7.442 1.00 97.81 72 ILE A CA 1
ATOM 571 C C . ILE A 1 72 ? 1.403 -20.361 -6.220 1.00 97.81 72 ILE A C 1
ATOM 573 O O . ILE A 1 72 ? 0.756 -21.395 -6.348 1.00 97.81 72 ILE A O 1
ATOM 577 N N . ASN A 1 73 ? 1.700 -19.861 -5.016 1.00 97.56 73 ASN A N 1
ATOM 578 C CA . ASN A 1 73 ? 1.133 -20.393 -3.777 1.00 97.56 73 ASN A CA 1
ATOM 579 C C . ASN A 1 73 ? -0.129 -19.598 -3.399 1.00 97.56 73 ASN A C 1
ATOM 581 O O . ASN A 1 73 ? -0.033 -18.470 -2.907 1.00 97.56 73 ASN A O 1
ATOM 585 N N . TYR A 1 74 ? -1.307 -20.190 -3.613 1.00 97.62 74 TYR A N 1
ATOM 586 C CA . TYR A 1 74 ? -2.597 -19.539 -3.357 1.00 97.62 74 TYR A CA 1
ATOM 587 C C . TYR A 1 74 ? -2.830 -19.179 -1.883 1.00 97.62 74 TYR A C 1
ATOM 589 O O . TYR A 1 74 ? -3.475 -18.170 -1.615 1.00 97.62 74 TYR A O 1
ATOM 597 N N . ASN A 1 75 ? -2.205 -19.884 -0.932 1.00 97.12 75 ASN A N 1
ATOM 598 C CA . ASN A 1 75 ? -2.289 -19.549 0.498 1.00 97.12 75 ASN A CA 1
ATOM 599 C C . ASN A 1 75 ? -1.609 -18.211 0.841 1.00 97.12 75 ASN A C 1
ATOM 601 O O . ASN A 1 75 ? -1.814 -17.665 1.921 1.00 97.12 75 ASN A O 1
ATOM 605 N N . ARG A 1 76 ? -0.770 -17.683 -0.060 1.00 96.50 76 ARG A N 1
ATOM 606 C CA . ARG A 1 76 ? -0.067 -16.398 0.096 1.00 96.50 76 ARG A CA 1
ATOM 607 C C . ARG A 1 76 ? -0.644 -15.292 -0.784 1.00 96.50 76 ARG A C 1
ATOM 609 O O . ARG A 1 76 ? -0.148 -14.164 -0.744 1.00 96.50 76 ARG A O 1
ATOM 616 N N . VAL A 1 77 ? -1.650 -15.596 -1.603 1.00 97.69 77 VAL A N 1
ATOM 617 C CA . VAL A 1 77 ? -2.334 -14.599 -2.430 1.00 97.69 77 VAL A CA 1
ATOM 618 C C . VAL A 1 77 ? -3.189 -13.725 -1.517 1.00 97.69 77 VAL A C 1
ATOM 620 O O . VAL A 1 77 ? -4.014 -14.221 -0.758 1.00 97.69 77 VAL A O 1
ATOM 623 N N . ARG A 1 78 ? -2.988 -12.406 -1.583 1.00 96.38 78 ARG A N 1
ATOM 624 C CA . ARG A 1 78 ? -3.813 -11.450 -0.835 1.00 96.38 78 ARG A CA 1
ATOM 625 C C . ARG A 1 78 ? -5.226 -11.430 -1.411 1.00 96.38 78 ARG A C 1
ATOM 627 O O . ARG A 1 78 ? -5.386 -11.151 -2.598 1.00 96.38 78 ARG A O 1
ATOM 634 N N . THR A 1 79 ? -6.222 -11.664 -0.566 1.00 97.00 79 THR A N 1
ATOM 635 C CA . THR A 1 79 ? -7.643 -11.504 -0.886 1.00 97.00 79 THR A CA 1
ATOM 636 C C . THR A 1 79 ? -8.197 -10.273 -0.172 1.00 97.00 79 THR A C 1
ATOM 638 O O . THR A 1 79 ? -7.787 -9.943 0.940 1.00 97.00 79 THR A O 1
ATOM 641 N N . PHE A 1 80 ? -9.115 -9.564 -0.825 1.00 97.06 80 PHE A N 1
ATOM 642 C CA . PHE A 1 80 ? -9.877 -8.475 -0.218 1.00 97.06 80 PHE A CA 1
ATOM 643 C C . PHE A 1 80 ? -11.308 -8.972 -0.048 1.00 97.06 80 PHE A C 1
ATOM 645 O O . PHE A 1 80 ? -12.080 -8.977 -1.004 1.00 97.06 80 PHE A O 1
ATOM 652 N N . VAL A 1 81 ? -11.613 -9.494 1.142 1.00 96.50 81 VAL A N 1
ATOM 653 C CA . VAL A 1 81 ? -12.909 -10.115 1.437 1.00 96.50 81 VAL A CA 1
ATOM 654 C C . VAL A 1 81 ? -13.972 -9.028 1.535 1.00 96.50 81 VAL A C 1
ATOM 656 O O . VAL A 1 81 ? -13.838 -8.084 2.314 1.00 96.50 81 VAL A O 1
ATOM 659 N N . VAL A 1 82 ? -15.012 -9.163 0.721 1.00 95.00 82 VAL A N 1
ATOM 660 C CA . VAL A 1 82 ? -16.180 -8.283 0.734 1.00 95.00 82 VAL A CA 1
ATOM 661 C C . VAL A 1 82 ? -17.194 -8.858 1.733 1.00 95.00 82 VAL A C 1
ATOM 663 O O . VAL A 1 82 ? -17.387 -10.076 1.724 1.00 95.00 82 VAL A O 1
ATOM 666 N N . PRO A 1 83 ? -17.814 -8.038 2.605 1.00 94.81 83 PRO A N 1
ATOM 667 C CA . PRO A 1 83 ? -18.917 -8.483 3.456 1.00 94.81 83 PRO A CA 1
ATOM 668 C C . PRO A 1 83 ? -20.045 -9.119 2.633 1.00 94.81 83 PRO A C 1
ATOM 670 O O . PRO A 1 83 ? -20.310 -8.681 1.516 1.00 94.81 83 PRO A O 1
ATOM 673 N N . GLU A 1 84 ? -20.713 -10.133 3.186 1.00 94.06 84 GLU A N 1
ATOM 674 C CA . GLU A 1 84 ? -21.810 -10.835 2.501 1.00 94.06 84 GLU A CA 1
ATOM 675 C C . GLU A 1 84 ? -22.982 -9.895 2.180 1.00 94.06 84 GLU A C 1
ATOM 677 O O . GLU A 1 84 ? -23.519 -9.929 1.075 1.00 94.06 84 GLU A O 1
ATOM 682 N N . ASP A 1 85 ? -23.313 -9.000 3.115 1.00 93.06 85 ASP A N 1
ATOM 683 C CA . ASP A 1 85 ? -24.292 -7.938 2.911 1.00 93.06 85 ASP A CA 1
ATOM 684 C C . ASP A 1 85 ? -23.604 -6.571 2.796 1.00 93.06 85 ASP A C 1
ATOM 686 O O . ASP A 1 85 ? -22.941 -6.086 3.716 1.00 93.06 85 ASP A O 1
ATOM 690 N N . MET A 1 86 ? -23.776 -5.941 1.636 1.00 89.50 86 MET A N 1
ATOM 691 C CA . MET A 1 86 ? -23.278 -4.596 1.335 1.00 89.50 86 MET A CA 1
ATOM 692 C C . MET A 1 86 ? -24.351 -3.516 1.523 1.00 89.50 86 MET A C 1
ATOM 694 O O . MET A 1 86 ? -24.043 -2.321 1.445 1.00 89.50 86 MET A O 1
ATOM 698 N N . SER A 1 87 ? -25.605 -3.904 1.773 1.00 90.06 87 SER A N 1
ATOM 699 C CA . SER A 1 87 ? -26.735 -3.000 1.970 1.00 90.06 87 SER A CA 1
ATOM 700 C C . SER A 1 87 ? -26.714 -2.413 3.380 1.00 90.06 87 SER A C 1
ATOM 702 O O . SER A 1 87 ? -27.535 -2.735 4.235 1.00 90.06 87 SER A O 1
ATOM 704 N N . THR A 1 88 ? -25.773 -1.503 3.631 1.00 88.81 88 THR A N 1
ATOM 705 C CA . THR A 1 88 ? -25.703 -0.781 4.905 1.00 88.81 88 THR A CA 1
ATOM 706 C C . THR A 1 88 ? -26.179 0.669 4.751 1.00 88.81 88 THR A C 1
ATOM 708 O O . THR A 1 88 ? -25.874 1.335 3.753 1.00 88.81 88 THR A O 1
ATOM 711 N N . PRO A 1 89 ? -26.902 1.216 5.746 1.00 92.62 89 PRO A N 1
ATOM 712 C CA . PRO A 1 89 ? -27.231 2.640 5.779 1.00 92.62 89 PRO A CA 1
ATOM 713 C C . PRO A 1 89 ? -26.005 3.514 6.103 1.00 92.62 89 PRO A C 1
ATOM 715 O O . PRO A 1 89 ? -26.076 4.737 5.982 1.00 92.62 89 PRO A O 1
ATOM 718 N N . LEU A 1 90 ? -24.880 2.906 6.504 1.00 92.25 90 LEU A N 1
ATOM 719 C CA . LEU A 1 90 ? -23.648 3.595 6.871 1.00 92.25 90 LEU A CA 1
ATOM 720 C C . LEU A 1 90 ? -23.019 4.283 5.654 1.00 92.25 90 LEU A C 1
ATOM 722 O O . LEU A 1 90 ? -22.918 3.717 4.564 1.00 92.25 90 LEU A O 1
ATOM 726 N N . LYS A 1 91 ? -22.580 5.529 5.848 1.00 93.56 91 LYS A N 1
ATOM 727 C CA . LYS A 1 91 ? -21.913 6.347 4.829 1.00 93.56 91 LYS A CA 1
ATOM 728 C C . LYS A 1 91 ? -20.515 6.747 5.307 1.00 93.56 91 LYS A C 1
ATOM 730 O O . LYS A 1 91 ? -20.281 6.780 6.512 1.00 93.56 91 LYS A O 1
ATOM 735 N N . PRO A 1 92 ? -19.590 7.096 4.391 1.00 95.88 92 PRO A N 1
ATOM 736 C CA . PRO A 1 92 ? -18.231 7.497 4.765 1.00 95.88 92 PRO A CA 1
ATOM 737 C C . PRO A 1 92 ? -18.166 8.751 5.645 1.00 95.88 92 PRO A C 1
ATOM 739 O O . PRO A 1 92 ? -17.180 8.959 6.343 1.00 95.88 92 PRO A O 1
ATOM 742 N N . LEU A 1 93 ? -19.197 9.599 5.581 1.00 96.00 93 LEU A N 1
ATOM 743 C CA . LEU A 1 93 ? -19.278 10.868 6.293 1.00 96.00 93 LEU A CA 1
ATOM 744 C C . LEU A 1 93 ? -20.578 10.948 7.096 1.00 96.00 93 LEU A C 1
ATOM 746 O O . LEU A 1 93 ? -21.593 10.358 6.722 1.00 96.00 93 LEU A O 1
ATOM 750 N N . VAL A 1 94 ? -20.538 11.729 8.173 1.00 94.31 94 VAL A N 1
ATOM 751 C CA . VAL A 1 94 ? -21.684 12.030 9.038 1.00 94.31 94 VAL A CA 1
ATOM 752 C C . VAL A 1 94 ? -22.126 13.474 8.794 1.00 94.31 94 VAL A C 1
ATOM 754 O O . VAL A 1 94 ? -21.299 14.337 8.498 1.00 94.31 94 VAL A O 1
ATOM 757 N N . SER A 1 95 ? -23.428 13.746 8.912 1.00 95.00 95 SER A N 1
ATOM 758 C CA . SER A 1 95 ? -23.946 15.115 8.820 1.00 95.00 95 SER A CA 1
ATOM 759 C C . SER A 1 95 ? -23.384 15.992 9.953 1.00 95.00 95 SER A C 1
ATOM 761 O O . SER A 1 95 ? -23.429 15.566 11.110 1.00 95.00 95 SER A O 1
ATOM 763 N N . PRO A 1 96 ? -22.939 17.232 9.671 1.00 93.50 96 PRO A N 1
ATOM 764 C CA . PRO A 1 96 ? -22.491 18.179 10.696 1.00 93.50 96 PRO A CA 1
ATOM 765 C C . PRO A 1 96 ? -23.550 18.507 11.757 1.00 93.50 96 PRO A C 1
ATOM 767 O O . PRO A 1 96 ? -23.208 18.965 12.842 1.00 93.50 96 PRO A O 1
ATOM 770 N N . SER A 1 97 ? -24.832 18.281 11.457 1.00 91.75 97 SER A N 1
ATOM 771 C CA . SER A 1 97 ? -25.939 18.501 12.396 1.00 91.75 97 SER A CA 1
ATOM 772 C C . SER A 1 97 ? -25.968 17.488 13.543 1.00 91.75 97 SER A C 1
ATOM 774 O O . SER A 1 97 ? -26.647 17.712 14.542 1.00 91.75 97 SER A O 1
ATOM 776 N N . VAL A 1 98 ? -25.272 16.355 13.409 1.00 88.62 98 VAL A N 1
ATOM 777 C CA . VAL A 1 98 ? -25.235 15.323 14.446 1.00 88.62 98 VAL A CA 1
ATOM 778 C C . VAL A 1 98 ? -24.234 15.736 15.531 1.00 88.62 98 VAL A C 1
ATOM 780 O O . VAL A 1 98 ? -23.061 15.946 15.221 1.00 88.62 98 VAL A O 1
ATOM 783 N N . PRO A 1 99 ? -24.638 15.803 16.814 1.00 87.62 99 PRO A N 1
ATOM 784 C CA . PRO A 1 99 ? -23.711 16.140 17.886 1.00 87.62 99 PRO A CA 1
ATOM 785 C C . PRO A 1 99 ? -22.695 15.015 18.097 1.00 87.62 99 PRO A C 1
ATOM 787 O O . PRO A 1 99 ? -23.050 13.827 18.064 1.00 87.62 99 PRO A O 1
ATOM 790 N N . ILE A 1 100 ? -21.447 15.414 18.355 1.00 87.56 100 ILE A N 1
ATOM 791 C CA . ILE A 1 100 ? -20.328 14.515 18.650 1.00 87.56 100 ILE A CA 1
ATOM 792 C C . ILE A 1 100 ? -20.555 13.894 20.038 1.00 87.56 100 ILE A C 1
ATOM 794 O O . ILE A 1 100 ? -20.599 14.637 21.024 1.00 87.56 100 ILE A O 1
ATOM 798 N N . PRO A 1 101 ? -20.702 12.562 20.147 1.00 83.56 101 PRO A N 1
ATOM 799 C CA . PRO A 1 101 ? -20.893 11.906 21.435 1.00 83.56 101 PRO A CA 1
ATOM 800 C C . PRO A 1 101 ? -19.632 12.029 22.302 1.00 83.56 101 PRO A C 1
ATOM 802 O O . PRO A 1 101 ? -18.509 11.906 21.808 1.00 83.56 101 PRO A O 1
ATOM 805 N N . LYS A 1 102 ? -19.818 12.259 23.606 1.00 85.69 102 LYS A N 1
ATOM 806 C CA . LYS A 1 102 ? -18.742 12.274 24.605 1.00 85.69 102 LYS A CA 1
ATOM 807 C C . LYS A 1 102 ? -18.991 11.164 25.618 1.00 85.69 102 LYS A C 1
ATOM 809 O O . LYS A 1 102 ? -19.891 11.272 26.442 1.00 85.69 102 LYS A O 1
ATOM 814 N N . ASN A 1 103 ? -18.181 10.114 25.562 1.00 84.19 103 ASN A N 1
ATOM 815 C CA . ASN A 1 103 ? -18.300 8.995 26.491 1.00 84.19 103 ASN A CA 1
ATOM 816 C C . ASN A 1 103 ? -17.576 9.325 27.800 1.00 84.19 103 ASN A C 1
ATOM 818 O O . ASN A 1 103 ? -16.512 9.948 27.784 1.00 84.19 103 ASN A O 1
ATOM 822 N N . THR A 1 104 ? -18.127 8.879 28.930 1.00 88.25 104 THR A N 1
ATOM 823 C CA . THR A 1 104 ? -17.480 9.007 30.241 1.00 88.25 104 THR A CA 1
ATOM 824 C C . THR A 1 104 ? -17.268 7.629 30.859 1.00 88.25 104 THR A C 1
ATOM 826 O O . THR A 1 104 ? -18.110 6.746 30.736 1.00 88.25 104 THR A O 1
ATOM 829 N N . PHE A 1 105 ? -16.122 7.439 31.513 1.00 90.00 105 PHE A N 1
ATOM 830 C CA . PHE A 1 105 ? -15.721 6.168 32.131 1.00 90.00 105 PHE A CA 1
ATOM 831 C C . PHE A 1 105 ? -15.433 6.370 33.623 1.00 90.00 105 PHE A C 1
ATOM 833 O O . PHE A 1 105 ? -14.397 5.956 34.140 1.00 90.00 105 PHE A O 1
ATOM 840 N N . LYS A 1 106 ? -16.325 7.088 34.317 1.00 89.12 106 LYS A N 1
ATOM 841 C CA . LYS A 1 106 ? -16.160 7.408 35.742 1.00 89.12 106 LYS A CA 1
ATOM 842 C C . LYS A 1 106 ? -16.064 6.108 36.554 1.00 89.12 106 LYS A C 1
ATOM 844 O O . LYS A 1 106 ? -16.890 5.217 36.390 1.00 89.12 106 LYS A O 1
ATOM 849 N N . GLY A 1 107 ? -15.059 6.010 37.424 1.00 91.62 107 GLY A N 1
ATOM 850 C CA . GLY A 1 107 ? -14.813 4.816 38.247 1.00 91.62 107 GLY A CA 1
ATOM 851 C C . GLY A 1 107 ? -13.941 3.739 37.591 1.00 91.62 107 GLY A C 1
ATOM 852 O O . GLY A 1 107 ? -13.625 2.748 38.246 1.00 91.62 107 GLY A O 1
ATOM 853 N N . TYR A 1 108 ? -13.505 3.952 36.348 1.00 94.00 108 TYR A N 1
ATOM 854 C CA . TYR A 1 108 ? -12.587 3.070 35.629 1.00 94.00 108 TYR A CA 1
ATOM 855 C C . TYR A 1 108 ? -11.336 3.828 35.203 1.00 94.00 108 TYR A C 1
ATOM 857 O O . TYR A 1 108 ? -11.340 5.055 35.079 1.00 94.00 108 TYR A O 1
ATOM 865 N N . THR A 1 109 ? -10.252 3.098 34.950 1.00 91.31 109 THR A N 1
ATOM 866 C CA . THR A 1 109 ? -9.009 3.708 34.453 1.00 91.31 109 THR A CA 1
ATOM 867 C C . THR A 1 109 ? -9.161 4.221 33.013 1.00 91.31 109 THR A C 1
ATOM 869 O O . THR A 1 109 ? -8.499 5.181 32.626 1.00 91.31 109 THR A O 1
ATOM 872 N N . GLY A 1 110 ? -10.050 3.616 32.219 1.00 91.19 110 GLY A N 1
ATOM 873 C CA . GLY A 1 110 ? -10.349 4.028 30.848 1.00 91.19 110 GLY A CA 1
ATOM 874 C C . GLY A 1 110 ? -11.146 2.973 30.081 1.00 91.19 110 GLY A C 1
ATOM 875 O O . GLY A 1 110 ? -11.639 2.011 30.663 1.00 91.19 110 GLY A O 1
ATOM 876 N N . ILE A 1 111 ? -11.242 3.129 28.756 1.00 92.62 111 ILE A N 1
ATOM 877 C CA . ILE A 1 111 ? -12.010 2.213 27.891 1.00 92.62 111 ILE A CA 1
ATOM 878 C C . ILE A 1 111 ? -11.423 0.793 27.826 1.00 92.62 111 ILE A C 1
ATOM 880 O O . ILE A 1 111 ? -12.130 -0.175 27.571 1.00 92.62 111 ILE A O 1
ATOM 884 N N . THR A 1 112 ? -10.119 0.656 28.058 1.00 94.19 112 THR A N 1
ATOM 885 C CA . THR A 1 112 ? -9.409 -0.628 28.047 1.00 94.19 112 THR A CA 1
ATOM 886 C C . THR A 1 112 ? -9.397 -1.319 29.411 1.00 94.19 112 THR A C 1
ATOM 888 O O . THR A 1 112 ? -8.777 -2.371 29.549 1.00 94.19 112 THR A O 1
ATOM 891 N N . ASP A 1 113 ? -10.053 -0.751 30.429 1.00 95.75 113 ASP A N 1
ATOM 892 C CA . ASP A 1 113 ? -10.133 -1.356 31.758 1.00 95.75 113 ASP A CA 1
ATOM 893 C C . ASP A 1 113 ? -10.948 -2.658 31.704 1.00 95.75 113 ASP A C 1
ATOM 895 O O . ASP A 1 113 ? -12.119 -2.664 31.325 1.00 95.75 113 ASP A O 1
ATOM 899 N N . GLY A 1 114 ? -10.347 -3.779 32.111 1.00 96.62 114 GLY A N 1
ATOM 900 C CA . GLY A 1 114 ? -11.018 -5.080 32.111 1.00 96.62 114 GLY A CA 1
ATOM 901 C C . GLY A 1 114 ? -12.262 -5.124 33.005 1.00 96.62 114 GLY A C 1
ATOM 902 O O . GLY A 1 114 ? -13.210 -5.844 32.693 1.00 96.62 114 GLY A O 1
ATOM 903 N N . ARG A 1 115 ? -12.314 -4.326 34.085 1.00 96.62 115 ARG A N 1
ATOM 904 C CA . ARG A 1 115 ? -13.492 -4.261 34.970 1.00 96.62 115 ARG A CA 1
ATOM 905 C C . ARG A 1 115 ? -14.710 -3.689 34.250 1.00 96.62 115 ARG A C 1
ATOM 907 O O . ARG A 1 115 ? -15.816 -4.176 34.472 1.00 96.62 115 ARG A O 1
ATOM 914 N N . LEU A 1 116 ? -14.499 -2.701 33.378 1.00 95.00 116 LEU A N 1
ATOM 915 C CA . LEU A 1 116 ? -15.554 -2.100 32.563 1.00 95.00 116 LEU A CA 1
ATOM 916 C C . LEU A 1 116 ? -16.185 -3.155 31.647 1.00 95.00 116 LEU A C 1
ATOM 918 O O . LEU A 1 116 ? -17.400 -3.332 31.666 1.00 95.00 116 LEU A O 1
ATOM 922 N N . TRP A 1 117 ? -15.358 -3.910 30.920 1.00 94.94 117 TRP A N 1
ATOM 923 C CA . TRP A 1 117 ? -15.822 -4.969 30.019 1.00 94.94 117 TRP A CA 1
ATOM 924 C C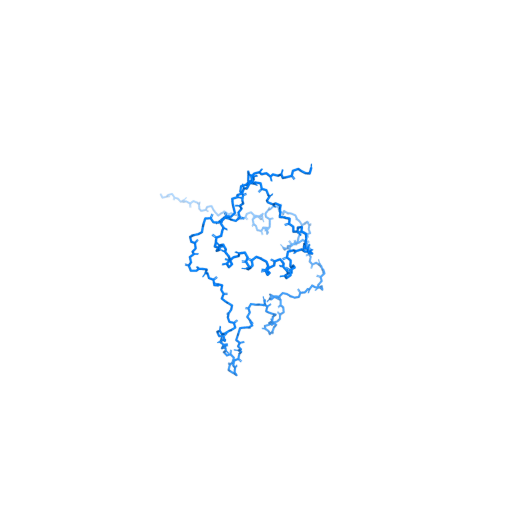 . TRP A 1 117 ? -16.558 -6.090 30.756 1.00 94.94 117 TRP A C 1
ATOM 926 O O . TRP A 1 117 ? -17.614 -6.532 30.312 1.00 94.94 117 TRP A O 1
ATOM 936 N N . LEU A 1 118 ? -16.055 -6.519 31.919 1.00 96.56 118 LEU A N 1
ATOM 937 C CA . LEU A 1 118 ? -16.741 -7.523 32.740 1.00 96.56 118 LEU A CA 1
ATOM 938 C C . LEU A 1 118 ? -18.113 -7.038 33.217 1.00 96.56 118 LEU A C 1
ATOM 940 O O . LEU A 1 118 ? -19.059 -7.823 33.265 1.00 96.56 118 LEU A O 1
ATOM 944 N N . ASN A 1 119 ? -18.232 -5.757 33.562 1.00 94.56 119 ASN A N 1
ATOM 945 C CA . ASN A 1 119 ? -19.507 -5.180 33.971 1.00 94.56 119 ASN A CA 1
ATOM 946 C C . ASN A 1 119 ? -20.481 -5.047 32.794 1.00 94.56 119 ASN A C 1
ATOM 948 O O . ASN A 1 119 ? -21.644 -5.392 32.964 1.00 94.56 119 ASN A O 1
ATOM 952 N N . GLN A 1 120 ? -20.014 -4.675 31.599 1.00 91.69 120 GLN A N 1
ATOM 953 C CA . GLN A 1 120 ? -20.838 -4.675 30.380 1.00 91.69 120 GLN A CA 1
ATOM 954 C C . GLN A 1 120 ? -21.346 -6.078 30.022 1.00 91.69 120 GLN A C 1
ATOM 956 O O . GLN A 1 120 ? -22.499 -6.238 29.635 1.00 91.69 120 GLN A O 1
ATOM 961 N N . ILE A 1 121 ? -20.518 -7.114 30.199 1.00 95.00 121 ILE A N 1
ATOM 962 C CA . ILE A 1 121 ? -20.943 -8.508 29.998 1.00 95.00 121 ILE A CA 1
ATOM 963 C C . ILE A 1 121 ? -22.025 -8.893 31.013 1.00 95.00 121 ILE A C 1
ATOM 965 O O . ILE A 1 121 ? -23.026 -9.498 30.639 1.00 95.00 121 ILE A O 1
ATOM 969 N N . LYS A 1 122 ? -21.849 -8.539 32.294 1.00 96.12 122 LYS A N 1
ATOM 970 C CA . LYS A 1 122 ? -22.874 -8.784 33.323 1.00 96.12 122 LYS A CA 1
ATOM 971 C C . LYS A 1 122 ? -24.181 -8.069 32.997 1.00 96.12 122 LYS A C 1
ATOM 973 O O . LYS A 1 122 ? -25.242 -8.663 33.147 1.00 96.12 122 LYS A O 1
ATOM 978 N N . GLU A 1 123 ? -24.102 -6.815 32.560 1.00 92.50 123 GLU A N 1
ATOM 979 C CA . GLU A 1 123 ? -25.262 -6.038 32.127 1.00 92.50 123 GLU A CA 1
ATOM 980 C C . GLU A 1 123 ? -25.974 -6.745 30.972 1.00 92.50 123 GLU A C 1
ATOM 982 O O . GLU A 1 123 ? -27.154 -7.052 31.098 1.00 92.50 123 GLU A O 1
ATOM 987 N N . TYR A 1 124 ? -25.238 -7.138 29.931 1.00 94.25 124 TYR A N 1
ATOM 988 C CA . TYR A 1 124 ? -25.774 -7.880 28.791 1.00 94.25 124 TYR A CA 1
ATOM 989 C C . TYR A 1 124 ? -26.450 -9.204 29.181 1.00 94.25 124 TYR A C 1
ATOM 991 O O . TYR A 1 124 ? -27.511 -9.523 28.656 1.00 94.25 124 TYR A O 1
ATOM 999 N N . ILE A 1 125 ? -25.878 -9.976 30.114 1.00 95.69 125 ILE A N 1
ATOM 1000 C CA . ILE A 1 125 ? -26.493 -11.225 30.605 1.00 95.69 125 ILE A CA 1
ATOM 1001 C C . ILE A 1 125 ? -27.839 -10.945 31.282 1.00 95.69 125 ILE A C 1
ATOM 1003 O O . ILE A 1 125 ? -28.775 -11.730 31.143 1.00 95.69 125 ILE A O 1
ATOM 1007 N N . ASN A 1 126 ? -27.933 -9.835 32.013 1.00 95.06 126 ASN A N 1
ATOM 1008 C CA . ASN A 1 126 ? -29.125 -9.493 32.778 1.00 95.06 126 ASN A CA 1
ATOM 1009 C C . ASN A 1 126 ? -30.222 -8.849 31.917 1.00 95.06 126 ASN A C 1
ATOM 1011 O O . ASN A 1 126 ? -31.398 -9.117 32.148 1.00 95.06 126 ASN A O 1
ATOM 1015 N N . THR A 1 127 ? -29.863 -7.985 30.963 1.00 92.94 127 THR A N 1
ATOM 1016 C CA . THR A 1 127 ? -30.816 -7.141 30.216 1.00 92.94 127 THR A CA 1
ATOM 1017 C C . THR A 1 127 ? -30.921 -7.482 28.728 1.00 92.94 127 THR A C 1
ATOM 1019 O O . THR A 1 127 ? -31.901 -7.109 28.085 1.00 92.94 127 THR A O 1
ATOM 1022 N N . GLY A 1 128 ? -29.959 -8.219 28.169 1.00 90.38 128 GLY A N 1
ATOM 1023 C CA . GLY A 1 128 ? -29.884 -8.538 26.745 1.00 90.38 128 GLY A CA 1
ATOM 1024 C C . GLY A 1 128 ? -29.438 -7.354 25.877 1.00 90.38 128 GLY A C 1
ATOM 1025 O O . GLY A 1 128 ? -28.656 -6.500 26.291 1.00 90.38 128 GLY A O 1
ATOM 1026 N N . ASN A 1 129 ? -29.915 -7.313 24.628 1.00 86.38 129 ASN A N 1
ATOM 1027 C CA . ASN A 1 129 ? -29.629 -6.218 23.696 1.00 86.38 129 ASN A CA 1
ATOM 1028 C C . ASN A 1 129 ? -30.453 -4.976 24.062 1.00 86.38 129 ASN A C 1
ATOM 1030 O O . ASN A 1 129 ? -31.587 -4.827 23.608 1.00 86.38 129 ASN A O 1
ATOM 1034 N N . VAL A 1 130 ? -29.873 -4.073 24.850 1.00 82.44 130 VAL A N 1
ATOM 1035 C CA . VAL A 1 130 ? -30.491 -2.780 25.167 1.00 82.44 130 VAL A CA 1
ATOM 1036 C C . VAL A 1 130 ? -30.039 -1.726 24.158 1.00 82.44 130 VAL A C 1
ATOM 1038 O O . VAL A 1 130 ? -28.845 -1.503 23.957 1.00 82.44 130 VAL A O 1
ATOM 1041 N N . THR A 1 131 ? -30.996 -1.053 23.520 1.00 75.50 131 THR A N 1
ATOM 1042 C CA . THR A 1 131 ? -30.723 0.139 22.712 1.00 75.50 131 THR A CA 1
ATOM 1043 C C . THR A 1 131 ? -30.697 1.360 23.618 1.00 75.50 131 THR A C 1
ATOM 1045 O O . THR A 1 131 ? -31.731 1.759 24.149 1.00 75.50 131 THR A O 1
ATOM 1048 N N . PHE A 1 132 ? -29.526 1.967 23.792 1.00 67.38 132 PHE A N 1
ATOM 1049 C CA . PHE A 1 132 ? -29.417 3.242 24.495 1.00 67.38 132 PHE A CA 1
ATOM 1050 C C . PHE A 1 132 ? -29.991 4.356 23.613 1.00 67.38 132 PHE A C 1
ATOM 1052 O O . PHE A 1 132 ? -29.479 4.613 22.519 1.00 67.38 132 PHE A O 1
ATOM 1059 N N . GLU A 1 133 ? -31.058 5.010 24.071 1.00 59.12 133 GLU A N 1
ATOM 1060 C CA . GLU A 1 133 ? -31.543 6.228 23.430 1.00 59.12 133 GLU A CA 1
ATOM 1061 C C . GLU A 1 133 ? -30.536 7.358 23.650 1.00 59.12 133 GLU A C 1
ATOM 10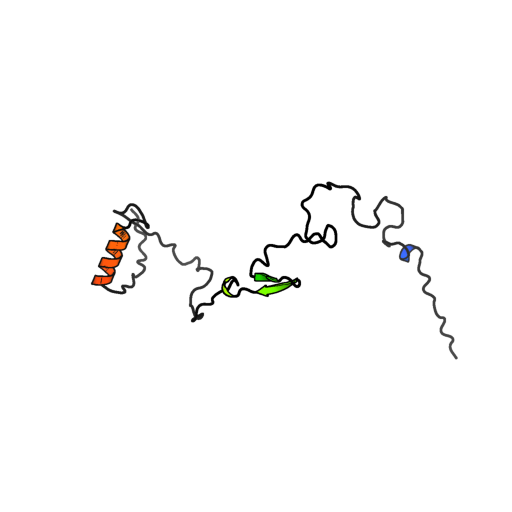63 O O . GLU A 1 133 ? -29.917 7.500 24.706 1.00 59.12 133 GLU A O 1
ATOM 1068 N N . LYS A 1 134 ? -30.321 8.149 22.599 1.00 54.56 134 LYS A N 1
ATOM 1069 C CA . LYS A 1 134 ? -29.391 9.272 22.630 1.00 54.56 134 LYS A CA 1
ATOM 1070 C C . LYS A 1 134 ? -30.055 10.413 23.396 1.00 54.56 134 LYS A C 1
ATOM 1072 O O . LYS A 1 134 ? -30.683 11.269 22.778 1.00 54.56 134 LYS A O 1
ATOM 1077 N N . ASP A 1 135 ? -29.906 10.434 24.716 1.00 49.19 135 ASP A N 1
ATOM 1078 C CA . ASP A 1 135 ? -30.312 11.590 25.509 1.00 49.19 135 ASP A CA 1
ATOM 1079 C C . ASP A 1 135 ? -29.573 12.828 24.987 1.00 49.19 135 ASP A C 1
ATOM 1081 O O . ASP A 1 135 ? -28.342 12.908 24.990 1.00 49.19 135 ASP A O 1
ATOM 1085 N N . GLY A 1 136 ? -30.332 13.817 24.512 1.00 44.69 136 GLY A N 1
ATOM 1086 C CA . GLY A 1 136 ? -29.825 15.115 24.053 1.00 44.69 136 GLY A CA 1
ATOM 1087 C C . GLY A 1 136 ? -29.197 15.967 25.165 1.00 44.69 136 GLY A C 1
ATOM 1088 O O . GLY A 1 136 ? -28.885 17.136 24.939 1.00 44.69 136 GLY A O 1
ATOM 1089 N N . ASN A 1 137 ? -29.006 15.404 26.358 1.00 35.06 137 ASN A N 1
ATOM 1090 C CA . ASN A 1 137 ? -28.443 16.085 27.506 1.00 35.06 137 ASN A CA 1
ATOM 1091 C C . ASN A 1 137 ? -26.917 16.013 27.470 1.00 35.06 137 ASN A C 1
ATOM 1093 O O . ASN A 1 137 ? -26.271 15.075 27.929 1.00 35.06 137 ASN A O 1
ATOM 1097 N N . ILE A 1 138 ? -26.336 17.083 26.935 1.00 34.62 138 ILE A N 1
ATOM 1098 C CA . ILE A 1 138 ? -25.006 17.532 27.326 1.00 34.62 138 ILE A CA 1
ATOM 1099 C C . ILE A 1 138 ? -25.119 17.887 28.812 1.00 34.62 138 ILE A C 1
ATOM 1101 O O . ILE A 1 138 ? -25.601 18.970 29.142 1.00 34.62 138 ILE A O 1
ATOM 1105 N N . GLU A 1 139 ? -24.720 16.987 29.712 1.00 27.47 139 GLU A N 1
ATOM 1106 C CA . GLU A 1 139 ? -24.524 17.349 31.117 1.00 27.47 139 GLU A CA 1
ATOM 1107 C C . GLU A 1 139 ? -23.456 18.457 31.174 1.00 27.47 139 GLU A C 1
ATOM 1109 O O . GLU A 1 139 ? -22.253 18.215 31.041 1.00 27.47 139 GLU A O 1
ATOM 1114 N N . LYS A 1 140 ? -23.917 19.708 31.305 1.00 26.80 140 LYS A N 1
ATOM 1115 C CA . LYS A 1 140 ? -23.151 20.772 31.952 1.00 26.80 140 LYS A CA 1
ATOM 1116 C C . LYS A 1 140 ? -22.873 20.299 33.379 1.00 26.80 140 LYS A C 1
ATOM 1118 O O . LYS A 1 140 ? -23.798 19.860 34.057 1.00 26.80 140 LYS A O 1
ATOM 1123 N N . TYR A 1 141 ? -21.617 20.408 33.801 1.00 36.59 141 TYR A N 1
ATOM 1124 C CA . TYR A 1 141 ? -21.304 20.514 35.224 1.00 36.59 141 TYR A CA 1
ATOM 1125 C C . TYR A 1 141 ? -21.992 21.746 35.816 1.00 36.59 141 TYR A C 1
ATOM 1127 O O . TYR A 1 141 ? -22.063 22.770 35.090 1.00 36.59 141 TYR A O 1
#

Sequence (141 aa):
MNTVAVRHFHSTPQTLLRRPWKTYKDGTLFYGQSKAGNKRLPLSTKQGNKNFYKGTRSSGIGHLNNVGTYDINYNRVRTFVVPEDMSTPLKPLVSPSVPIPKNTFKGYTGITDGRLWLNQIKEYINTGNVTFEKDGNIEKY

Foldseek 3Di:
DDDDPPPPPPCDVLNVDPHSVCPDPPVDDPDDDDPDDDPPDDDDCVDDDPPDDDDDPPDPAFDQDPVRDTDGDPVRDDDDDDDPDPPDPDDPDDDPPDDDDDDDDPPAPDPPGPVVVVVVVVVCVVPNDDDDDDPPDPDDD